Protein AF-A0A380YHI8-F1 (afdb_monomer_lite)

pLDDT: mean 91.52, std 6.57, range [63.59, 97.25]

Secondary structure (DSSP, 8-state):
---HHHHHHHHHHHHHHHHHHHTS-HHHHHH-B-TTS-BHHHHHHHHHHHHHHHHHHHHHHTT-S------SSTTHHHHHHHHTGGGS-HHHHHT-

Foldseek 3Di:
DDCCVVVVVVVVCLVVCLVVLVPDDLCQQQPDADPVRDGVQLVLLLVVVVVVVVVVVVVPVVPDPDDDDDDPPPDSPVVSVVVVSSPDDSNVSSVD

Structure (mmCIF, N/CA/C/O backbone):
data_AF-A0A380YHI8-F1
#
_entry.id   AF-A0A380YHI8-F1
#
loop_
_atom_site.group_PDB
_atom_site.id
_atom_site.type_symbol
_atom_site.label_atom_id
_atom_site.label_alt_id
_atom_site.label_comp_id
_atom_site.label_asym_id
_atom_site.label_entity_id
_atom_site.label_seq_id
_atom_site.pdbx_PDB_ins_code
_atom_site.Cartn_x
_atom_site.Cartn_y
_atom_site.Cartn_z
_atom_site.occupancy
_atom_site.B_iso_or_equiv
_atom_site.auth_seq_id
_atom_site.auth_comp_id
_atom_site.auth_asym_id
_atom_site.auth_atom_id
_atom_site.pdbx_PDB_model_num
ATOM 1 N N . MET A 1 1 ? 22.796 -10.681 -12.133 1.00 83.12 1 MET A N 1
ATOM 2 C CA . MET A 1 1 ? 22.676 -10.032 -10.811 1.00 83.12 1 MET A CA 1
ATOM 3 C C . MET A 1 1 ? 21.772 -10.916 -9.975 1.00 83.12 1 MET A C 1
ATOM 5 O O . MET A 1 1 ? 20.772 -11.371 -10.513 1.00 83.12 1 MET A O 1
ATOM 9 N N . ASP A 1 2 ? 22.158 -11.235 -8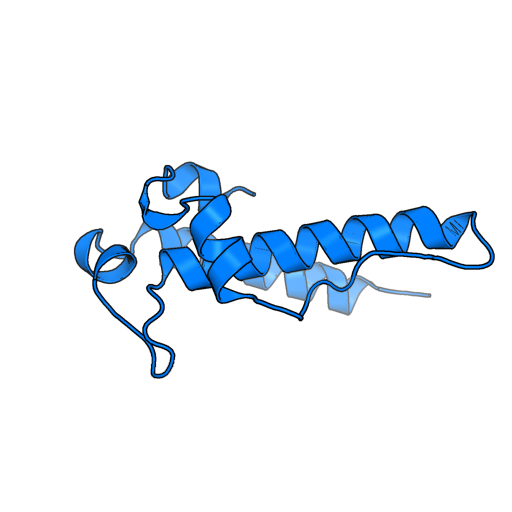.743 1.00 94.06 2 ASP A N 1
ATOM 10 C CA . ASP A 1 2 ? 21.338 -12.055 -7.846 1.00 94.06 2 ASP A CA 1
ATOM 11 C C . ASP A 1 2 ? 20.462 -11.145 -6.975 1.00 94.06 2 ASP A C 1
ATOM 13 O O . ASP A 1 2 ? 20.974 -10.250 -6.303 1.00 94.06 2 ASP A O 1
ATOM 17 N N . PHE A 1 3 ? 19.149 -11.366 -7.012 1.00 95.00 3 PHE A N 1
ATOM 18 C CA . PHE A 1 3 ? 18.157 -10.611 -6.242 1.00 95.00 3 PHE A CA 1
ATOM 19 C C . PHE A 1 3 ? 17.510 -11.436 -5.125 1.00 95.00 3 PHE A C 1
ATOM 21 O O . PHE A 1 3 ? 16.619 -10.932 -4.441 1.00 95.00 3 PHE A O 1
ATOM 28 N N . SER A 1 4 ? 17.971 -12.670 -4.898 1.00 96.88 4 SER A N 1
ATOM 29 C CA . SER A 1 4 ? 17.328 -13.633 -3.998 1.00 96.88 4 SER A CA 1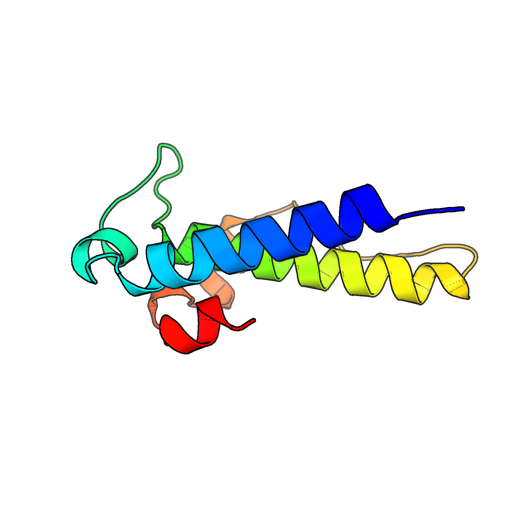
ATOM 30 C C . SER A 1 4 ? 17.154 -13.095 -2.576 1.00 96.88 4 SER A C 1
ATOM 32 O O . SER A 1 4 ? 16.121 -13.305 -1.951 1.00 96.88 4 SER A O 1
ATOM 34 N N . ASN A 1 5 ? 18.122 -12.327 -2.064 1.00 97.12 5 ASN A N 1
ATOM 35 C CA . ASN A 1 5 ? 18.015 -11.706 -0.738 1.00 97.12 5 ASN A CA 1
ATOM 36 C C . ASN A 1 5 ? 16.854 -10.704 -0.641 1.00 97.12 5 ASN A C 1
ATOM 38 O O . ASN A 1 5 ? 16.174 -10.647 0.383 1.00 97.12 5 ASN A O 1
ATOM 42 N N . VAL A 1 6 ? 16.618 -9.925 -1.700 1.00 95.25 6 VAL A N 1
ATOM 43 C CA . VAL A 1 6 ? 15.529 -8.941 -1.746 1.00 95.25 6 VAL A CA 1
ATOM 44 C C . VAL A 1 6 ? 14.191 -9.656 -1.904 1.00 95.25 6 VAL A C 1
ATOM 46 O O . VAL A 1 6 ? 13.274 -9.397 -1.128 1.00 95.25 6 VAL A O 1
ATOM 49 N N . THR A 1 7 ? 14.086 -10.596 -2.847 1.00 95.56 7 THR A N 1
ATOM 50 C CA . THR A 1 7 ? 12.834 -11.323 -3.108 1.00 95.56 7 THR A CA 1
ATOM 51 C C . THR A 1 7 ? 12.416 -12.179 -1.915 1.00 95.56 7 THR A C 1
ATOM 53 O O . THR A 1 7 ? 11.266 -12.109 -1.493 1.00 95.56 7 THR A O 1
ATOM 56 N N . ASN A 1 8 ? 13.349 -12.907 -1.294 1.00 97.00 8 ASN A N 1
ATOM 57 C CA . ASN A 1 8 ? 13.068 -13.700 -0.093 1.00 97.00 8 ASN A CA 1
ATOM 58 C C . ASN A 1 8 ? 12.721 -12.809 1.105 1.00 97.00 8 ASN A C 1
ATOM 60 O O . ASN A 1 8 ? 11.891 -13.175 1.936 1.00 97.00 8 ASN A O 1
ATOM 64 N N . GLY A 1 9 ? 13.336 -11.625 1.194 1.00 96.81 9 GLY A N 1
ATOM 65 C CA . GLY A 1 9 ? 12.982 -10.621 2.190 1.00 96.81 9 GLY A CA 1
ATOM 66 C C . GLY A 1 9 ? 11.528 -10.173 2.055 1.00 96.81 9 GLY A C 1
ATOM 67 O O . GLY A 1 9 ? 10.808 -10.180 3.050 1.00 96.81 9 GLY A O 1
ATOM 68 N N . ILE A 1 10 ? 11.096 -9.834 0.835 1.00 93.38 10 ILE A N 1
ATOM 69 C CA . ILE A 1 10 ? 9.715 -9.425 0.533 1.00 93.38 10 ILE A CA 1
ATOM 70 C C . ILE A 1 10 ? 8.731 -10.548 0.870 1.00 93.38 10 ILE A C 1
ATOM 72 O O . ILE A 1 10 ? 7.791 -10.299 1.620 1.00 93.38 10 ILE A O 1
ATOM 76 N N . LEU A 1 11 ? 8.980 -11.776 0.400 1.00 94.94 11 LEU A N 1
ATOM 77 C CA . LEU A 1 11 ? 8.117 -12.933 0.678 1.00 94.94 11 LEU A CA 1
ATOM 78 C C . LEU A 1 11 ? 7.934 -13.152 2.182 1.00 94.94 11 LEU A C 1
ATOM 80 O O . LEU A 1 11 ? 6.812 -13.220 2.668 1.00 94.94 11 LEU A O 1
ATOM 84 N N . ARG A 1 12 ? 9.029 -13.119 2.949 1.00 95.94 12 ARG A N 1
ATOM 85 C CA . ARG A 1 12 ? 8.963 -13.245 4.409 1.00 95.94 12 ARG A CA 1
ATOM 86 C C . ARG A 1 12 ? 8.119 -12.143 5.055 1.00 95.94 12 ARG A C 1
ATOM 88 O O . ARG A 1 12 ? 7.453 -12.401 6.057 1.00 95.94 12 ARG A O 1
ATOM 95 N N . TYR A 1 13 ? 8.184 -10.907 4.552 1.00 93.50 13 TYR A N 1
ATOM 96 C CA . TYR A 1 13 ? 7.355 -9.821 5.076 1.00 93.50 13 TYR A CA 1
ATOM 97 C C . TYR A 1 13 ? 5.876 -10.040 4.770 1.00 93.50 13 TYR A C 1
ATOM 99 O O . TYR A 1 13 ? 5.076 -9.830 5.677 1.00 93.50 13 TYR A O 1
ATOM 107 N N . ILE A 1 14 ? 5.536 -10.485 3.559 1.00 91.81 14 ILE A N 1
ATOM 108 C CA . ILE A 1 14 ? 4.159 -10.824 3.181 1.00 91.81 14 ILE A CA 1
ATOM 109 C C . ILE A 1 14 ? 3.624 -11.900 4.133 1.00 91.81 14 ILE A C 1
ATOM 111 O O . ILE A 1 14 ? 2.694 -11.615 4.885 1.00 91.81 14 ILE A O 1
ATOM 115 N N . ASP A 1 15 ? 4.317 -13.039 4.243 1.00 91.88 15 ASP A N 1
ATOM 116 C CA . ASP A 1 15 ? 3.920 -14.155 5.117 1.00 91.88 15 ASP A CA 1
ATOM 117 C C . ASP A 1 15 ? 3.735 -13.717 6.582 1.00 91.88 15 ASP A C 1
ATOM 119 O O . ASP A 1 15 ? 2.836 -14.162 7.294 1.00 91.88 15 ASP A O 1
ATOM 123 N N . THR A 1 16 ? 4.608 -12.827 7.065 1.00 94.31 16 THR A N 1
ATOM 124 C CA . THR A 1 16 ? 4.580 -12.368 8.461 1.00 94.31 16 THR A CA 1
ATOM 125 C C . THR A 1 16 ? 3.446 -11.383 8.737 1.00 94.31 16 THR A C 1
ATOM 127 O O . THR A 1 16 ? 2.952 -11.326 9.867 1.00 94.31 16 THR A O 1
ATOM 130 N N . TRP A 1 17 ? 3.106 -10.530 7.770 1.00 94.75 17 TRP A N 1
ATOM 131 C CA . TRP A 1 17 ? 2.178 -9.420 7.980 1.00 94.75 17 TRP A CA 1
ATOM 132 C C . TRP A 1 17 ? 0.755 -9.729 7.550 1.00 94.75 17 TRP A C 1
ATOM 134 O O . TRP A 1 17 ? -0.151 -9.178 8.168 1.00 94.75 17 TRP A O 1
ATOM 144 N N . GLU A 1 18 ? 0.546 -10.621 6.585 1.00 94.44 18 GLU A N 1
ATOM 145 C CA . GLU A 1 18 ? -0.782 -11.001 6.100 1.00 94.44 18 GLU A CA 1
ATOM 146 C C . GLU A 1 18 ? -1.694 -11.431 7.256 1.00 94.44 18 GLU A C 1
ATOM 148 O O . GLU A 1 18 ? -2.680 -10.756 7.553 1.00 94.44 18 GLU A O 1
ATOM 153 N N . GLN A 1 19 ? -1.303 -12.468 8.006 1.00 93.62 19 GLN A N 1
ATOM 154 C CA . GLN A 1 19 ? -2.105 -12.951 9.133 1.00 93.62 19 GLN A CA 1
ATOM 155 C C . GLN A 1 19 ? -2.278 -11.880 10.218 1.00 93.62 19 GLN A C 1
ATOM 157 O O . GLN A 1 19 ? -3.360 -11.719 10.775 1.00 93.62 19 GLN A O 1
ATOM 162 N N . LYS A 1 20 ? -1.235 -11.083 10.484 1.00 95.75 20 LYS A N 1
ATOM 163 C CA . LYS A 1 20 ? -1.321 -9.994 11.467 1.00 95.75 20 LYS A CA 1
ATOM 164 C C . LYS A 1 20 ? -2.352 -8.948 11.071 1.00 95.75 20 LYS A C 1
ATOM 166 O O . LYS A 1 20 ? -2.992 -8.404 11.960 1.00 95.75 20 LYS A O 1
ATOM 171 N N . LEU A 1 21 ? -2.472 -8.632 9.782 1.00 95.75 21 LEU A N 1
ATOM 172 C CA . LEU A 1 21 ? -3.441 -7.670 9.264 1.00 95.75 21 LEU A CA 1
ATOM 173 C C . LEU A 1 21 ? -4.860 -8.251 9.273 1.00 95.75 21 LEU A C 1
ATOM 175 O O . LEU A 1 21 ? -5.789 -7.522 9.624 1.00 95.75 21 LEU A O 1
ATOM 179 N N . ILE A 1 22 ? -5.015 -9.542 8.958 1.00 95.56 22 ILE A N 1
ATOM 180 C CA . ILE A 1 22 ? -6.290 -10.276 9.053 1.00 95.56 22 ILE A CA 1
ATOM 181 C C . ILE A 1 22 ? -6.813 -10.266 10.495 1.00 95.56 22 ILE A C 1
ATOM 183 O O . ILE A 1 22 ? -7.987 -9.987 10.730 1.00 95.56 22 ILE A O 1
ATOM 187 N N . ASP A 1 23 ? -5.934 -10.503 11.469 1.00 96.12 23 ASP A N 1
ATOM 188 C CA . ASP A 1 23 ? -6.304 -10.628 12.883 1.00 96.12 23 ASP A CA 1
ATOM 189 C C . ASP A 1 23 ? -6.598 -9.281 13.572 1.00 96.12 23 ASP A C 1
ATOM 191 O O . ASP A 1 23 ? -7.014 -9.249 14.737 1.00 96.12 23 ASP A O 1
ATOM 195 N N . LEU A 1 24 ? -6.375 -8.143 12.900 1.00 96.75 24 LEU A N 1
ATOM 196 C CA . LEU A 1 24 ? -6.656 -6.839 13.496 1.00 96.75 24 LEU A CA 1
ATOM 197 C C . LEU A 1 24 ? -8.169 -6.637 13.687 1.00 96.75 24 LEU A C 1
ATOM 199 O O . LEU A 1 24 ? -8.942 -6.797 12.742 1.00 96.75 24 LEU A O 1
ATOM 203 N N . PRO A 1 25 ? -8.618 -6.168 14.869 1.00 97.06 25 PRO A N 1
ATOM 204 C CA . PRO A 1 25 ? -10.027 -5.861 15.079 1.00 97.06 25 PRO A CA 1
ATOM 205 C C . PRO A 1 25 ? -10.536 -4.813 14.085 1.00 97.06 25 PRO A C 1
ATOM 207 O O . PRO A 1 25 ? -9.860 -3.808 13.845 1.00 97.06 25 PRO A O 1
ATOM 210 N N . VAL A 1 26 ? -11.771 -4.979 13.602 1.00 94.75 26 VAL A N 1
ATOM 211 C CA . VAL A 1 26 ? -12.418 -4.045 12.656 1.00 94.75 26 VAL A CA 1
ATOM 212 C C . VAL A 1 26 ? -12.359 -2.598 13.154 1.00 94.75 26 VAL A C 1
ATOM 214 O O . VAL A 1 26 ? -12.018 -1.680 12.409 1.00 94.75 26 VAL A O 1
ATOM 217 N N . ASP A 1 27 ? -12.614 -2.380 14.443 1.00 96.56 27 ASP A N 1
ATOM 218 C CA . ASP A 1 27 ? -12.526 -1.053 15.055 1.00 96.56 27 ASP A CA 1
ATOM 219 C C . ASP A 1 27 ? -11.104 -0.480 15.030 1.00 96.56 27 ASP A C 1
ATOM 221 O O . ASP A 1 27 ? -10.916 0.723 14.863 1.00 96.56 27 ASP A O 1
ATOM 225 N N . THR A 1 28 ? -10.086 -1.331 15.148 1.00 96.88 28 THR A N 1
ATOM 226 C CA . THR A 1 28 ? -8.687 -0.896 15.086 1.00 96.88 28 THR A CA 1
ATOM 227 C C . THR A 1 28 ? -8.337 -0.431 13.680 1.00 96.88 28 THR A C 1
ATOM 229 O O . THR A 1 28 ? -7.760 0.647 13.532 1.00 96.88 28 THR A O 1
ATOM 232 N N . ILE A 1 29 ? -8.723 -1.192 12.652 1.00 96.12 29 ILE A N 1
ATOM 233 C CA . ILE A 1 29 ? -8.390 -0.842 11.267 1.00 96.12 29 ILE A CA 1
ATOM 234 C C . ILE A 1 29 ? -9.186 0.362 10.753 1.00 96.12 29 ILE A C 1
ATOM 236 O O . ILE A 1 29 ? -8.658 1.142 9.962 1.00 96.12 29 ILE A O 1
ATOM 240 N N . THR A 1 30 ? -10.418 0.558 11.240 1.00 95.19 30 THR A N 1
ATOM 241 C CA . THR A 1 30 ? -11.316 1.623 10.765 1.00 95.19 30 THR A CA 1
ATOM 242 C C . THR A 1 30 ? -11.278 2.906 11.594 1.00 95.19 30 THR A C 1
ATOM 244 O O . THR A 1 30 ? -11.593 3.962 11.044 1.00 95.19 30 THR A O 1
ATOM 247 N N . LYS A 1 31 ? -10.904 2.864 12.885 1.00 95.88 31 LYS A N 1
ATOM 248 C CA . LYS A 1 31 ? -10.990 4.036 13.785 1.00 95.88 31 LYS A CA 1
ATOM 249 C C . LYS A 1 31 ? -9.644 4.567 14.264 1.00 95.88 31 LYS A C 1
ATOM 251 O O . LYS A 1 31 ? -9.544 5.766 14.515 1.00 95.88 31 LY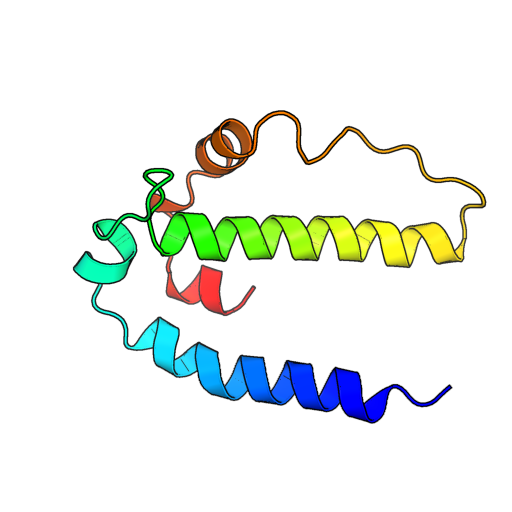S A O 1
ATOM 256 N N . LYS A 1 32 ? -8.617 3.724 14.436 1.00 97.25 32 LYS A N 1
ATOM 257 C CA . LYS A 1 32 ? -7.311 4.185 14.939 1.00 97.25 32 LYS A CA 1
ATOM 258 C C . LYS A 1 32 ? -6.645 5.075 13.896 1.00 97.25 32 LYS A C 1
ATOM 260 O O . LYS A 1 32 ? -6.561 4.683 12.738 1.00 97.25 32 LYS A O 1
ATOM 265 N N . ARG A 1 33 ? -6.139 6.242 14.310 1.00 96.56 33 ARG A N 1
ATOM 266 C CA . ARG A 1 33 ? -5.522 7.222 13.404 1.00 96.56 33 ARG A CA 1
ATOM 267 C C . ARG A 1 33 ? -4.073 7.529 13.755 1.00 96.56 33 ARG A C 1
ATOM 269 O O . ARG A 1 33 ? -3.691 7.505 14.925 1.00 96.56 33 ARG A O 1
ATOM 276 N N . ASN A 1 34 ? -3.268 7.818 12.735 1.00 95.44 34 ASN A N 1
ATOM 277 C CA . ASN A 1 34 ? -1.912 8.343 12.902 1.00 95.44 34 ASN A CA 1
ATOM 278 C C . ASN A 1 34 ? -1.915 9.884 13.067 1.00 95.44 34 ASN A C 1
ATOM 280 O O . ASN A 1 34 ? -2.966 10.523 13.084 1.00 95.44 34 ASN A O 1
ATOM 284 N N . LYS A 1 35 ? -0.727 10.504 13.149 1.00 96.75 35 LYS A N 1
ATOM 285 C CA . LYS A 1 35 ? -0.572 11.972 13.259 1.00 96.75 35 LYS A CA 1
ATOM 286 C C . LYS A 1 35 ? -1.073 12.756 12.035 1.00 96.75 35 LYS A C 1
ATOM 288 O O . LYS A 1 35 ? -1.299 13.951 12.146 1.00 96.75 35 LYS A O 1
ATOM 293 N N . GLN A 1 36 ? -1.236 12.090 10.893 1.00 92.94 36 GLN A N 1
ATOM 294 C CA . GLN A 1 36 ? -1.797 12.648 9.658 1.00 92.94 36 GLN A CA 1
ATOM 295 C C . GLN A 1 36 ? -3.302 12.363 9.538 1.00 92.94 36 GLN A C 1
ATOM 297 O O . GLN A 1 36 ? -3.871 12.513 8.466 1.00 92.94 36 GLN A O 1
ATOM 302 N N . ASN A 1 37 ? -3.951 11.920 10.621 1.00 93.88 37 ASN A N 1
ATOM 303 C CA . ASN A 1 37 ? -5.377 11.607 10.665 1.00 93.88 37 ASN A CA 1
ATOM 304 C C . ASN A 1 37 ? -5.820 10.440 9.750 1.00 93.88 37 ASN A C 1
ATOM 306 O O . ASN A 1 37 ? -7.004 10.324 9.440 1.00 93.88 37 ASN A O 1
ATOM 310 N N . ARG A 1 38 ? -4.912 9.535 9.362 1.00 94.12 38 ARG A N 1
ATOM 311 C CA . ARG A 1 38 ? -5.213 8.381 8.490 1.00 94.12 38 ARG A CA 1
ATOM 312 C C . ARG A 1 38 ? -5.464 7.106 9.282 1.00 94.12 38 ARG A C 1
ATOM 314 O O . ARG A 1 38 ? -4.756 6.854 10.261 1.00 94.12 38 ARG A O 1
ATOM 321 N N . THR A 1 39 ? -6.448 6.318 8.854 1.00 96.00 39 THR A N 1
ATOM 322 C CA . THR A 1 39 ? -6.741 4.988 9.412 1.00 96.00 39 THR A CA 1
ATOM 323 C C . THR A 1 39 ? -5.734 3.943 8.931 1.00 96.00 39 THR A C 1
ATOM 325 O O . THR A 1 39 ? -4.970 4.196 8.001 1.00 96.00 39 THR A O 1
ATOM 328 N N . ILE A 1 40 ? -5.707 2.760 9.556 1.00 95.88 40 ILE A N 1
ATOM 329 C CA . ILE A 1 40 ? -4.818 1.674 9.105 1.00 95.88 40 ILE A CA 1
ATOM 330 C C . ILE A 1 40 ? -5.200 1.221 7.694 1.00 95.88 40 ILE A C 1
ATOM 332 O O . ILE A 1 40 ? -4.291 1.015 6.895 1.00 95.88 40 ILE A O 1
ATOM 336 N N . LYS A 1 41 ? -6.504 1.143 7.376 1.00 95.19 41 LYS A N 1
ATOM 337 C CA . LYS A 1 41 ? -6.969 0.852 6.009 1.00 95.19 41 LYS A CA 1
ATOM 338 C C . LYS A 1 41 ? -6.373 1.848 5.018 1.00 95.19 41 LYS A C 1
ATOM 340 O O . LYS A 1 41 ? -5.539 1.482 4.206 1.00 95.19 41 LYS A O 1
ATOM 345 N N . GLN A 1 42 ? -6.630 3.140 5.234 1.00 94.44 42 GLN A N 1
ATOM 346 C CA . GLN A 1 42 ? -6.110 4.213 4.378 1.00 94.44 42 GLN A CA 1
ATOM 347 C C . GLN A 1 42 ? -4.582 4.188 4.210 1.00 94.44 42 GLN A C 1
ATOM 349 O O . GLN A 1 42 ? -4.076 4.579 3.163 1.00 94.44 42 GLN A O 1
ATOM 354 N N . ILE A 1 43 ? -3.831 3.762 5.231 1.00 94.25 43 ILE A N 1
ATOM 355 C CA . ILE A 1 43 ? -2.374 3.624 5.133 1.00 94.25 43 ILE A CA 1
ATOM 356 C C . ILE A 1 43 ? -1.993 2.429 4.256 1.00 94.25 43 ILE A C 1
ATOM 358 O O . ILE A 1 43 ? -1.142 2.598 3.386 1.00 94.25 43 ILE A O 1
ATOM 362 N N . LEU A 1 44 ? -2.576 1.247 4.484 1.00 94.31 44 LEU A N 1
ATOM 363 C CA . LEU A 1 44 ? -2.248 0.053 3.702 1.00 94.31 44 LEU A CA 1
ATOM 364 C C . LEU A 1 44 ? -2.632 0.241 2.234 1.00 94.31 44 LEU A C 1
ATOM 366 O O . LEU A 1 44 ? -1.808 0.003 1.359 1.00 94.31 44 LEU A O 1
ATOM 370 N N . ASP A 1 45 ? -3.828 0.751 1.970 1.00 91.94 45 ASP A N 1
ATOM 371 C CA . ASP A 1 45 ? -4.291 0.961 0.603 1.00 91.94 45 ASP A CA 1
ATOM 372 C C . ASP A 1 45 ? -3.432 2.002 -0.145 1.00 91.94 45 ASP A C 1
ATOM 374 O O . ASP A 1 45 ? -3.066 1.813 -1.303 1.00 91.94 45 ASP A O 1
ATOM 378 N N . HIS A 1 46 ? -2.970 3.056 0.537 1.00 91.62 46 HIS A N 1
ATOM 379 C CA . HIS A 1 46 ? -2.022 4.004 -0.059 1.00 91.62 46 HIS A CA 1
ATOM 380 C C . HIS A 1 46 ? -0.646 3.374 -0.375 1.00 91.62 46 HIS A C 1
ATOM 382 O O . HIS A 1 46 ? 0.067 3.819 -1.284 1.00 91.62 46 HIS A O 1
ATOM 388 N N . LEU A 1 47 ? -0.241 2.327 0.355 1.00 92.06 47 LEU A N 1
ATOM 389 C CA . LEU A 1 47 ? 0.953 1.548 0.012 1.00 92.06 47 LEU A CA 1
ATOM 390 C C . LEU A 1 47 ? 0.719 0.691 -1.239 1.00 92.06 47 LEU A C 1
ATOM 392 O O . LEU A 1 47 ? 1.622 0.623 -2.076 1.00 92.06 47 LEU A O 1
ATOM 396 N N . VAL A 1 48 ? -0.476 0.113 -1.401 1.00 91.50 48 VAL A N 1
ATOM 397 C CA . VAL A 1 48 ? -0.875 -0.625 -2.614 1.00 91.50 48 VAL A CA 1
ATOM 398 C C . VAL A 1 48 ? -0.827 0.295 -3.837 1.00 91.50 48 VAL A C 1
ATOM 400 O O . VAL A 1 48 ? -0.157 -0.033 -4.819 1.00 91.50 48 VAL A O 1
ATOM 403 N N . ASP A 1 49 ? -1.405 1.499 -3.753 1.00 90.38 49 ASP A N 1
ATOM 404 C CA . ASP A 1 49 ? -1.333 2.505 -4.826 1.00 90.38 49 ASP A CA 1
ATOM 405 C C . ASP A 1 49 ? 0.119 2.826 -5.217 1.00 90.38 49 ASP A C 1
ATOM 407 O O . ASP A 1 49 ? 0.468 2.928 -6.401 1.00 90.38 49 ASP A O 1
ATOM 411 N N . SER A 1 50 ? 0.994 2.952 -4.215 1.00 90.62 50 SER A N 1
ATOM 412 C CA . SER A 1 50 ? 2.409 3.277 -4.413 1.00 90.62 50 SER A CA 1
ATOM 413 C C . SER A 1 50 ? 3.150 2.132 -5.108 1.00 90.62 50 SER A C 1
ATOM 415 O O . SER A 1 50 ? 3.959 2.365 -6.013 1.00 90.62 50 SER A O 1
ATOM 417 N N . ALA A 1 51 ? 2.866 0.889 -4.711 1.00 91.88 51 ALA A N 1
ATOM 418 C CA . ALA A 1 51 ? 3.427 -0.307 -5.325 1.00 91.88 51 ALA A CA 1
ATOM 419 C C . ALA A 1 51 ? 2.956 -0.465 -6.779 1.00 91.88 51 ALA A C 1
ATOM 421 O O . ALA A 1 51 ? 3.789 -0.667 -7.666 1.00 91.88 51 ALA A O 1
ATOM 422 N N . ALA A 1 52 ? 1.660 -0.282 -7.048 1.00 91.62 52 ALA A N 1
ATOM 423 C CA . ALA A 1 52 ? 1.080 -0.373 -8.387 1.00 91.62 52 ALA A CA 1
ATOM 424 C C . ALA A 1 52 ? 1.664 0.678 -9.350 1.00 91.62 52 ALA A C 1
ATOM 426 O O . ALA A 1 52 ? 2.068 0.348 -10.472 1.00 91.62 52 ALA A O 1
ATOM 427 N N . ASN A 1 53 ? 1.796 1.931 -8.898 1.00 91.12 53 ASN A N 1
ATOM 428 C CA . ASN A 1 53 ? 2.428 2.997 -9.681 1.00 91.12 53 ASN A CA 1
ATOM 429 C C . ASN A 1 53 ? 3.895 2.677 -10.003 1.00 91.12 53 ASN A C 1
ATOM 431 O O . ASN A 1 53 ? 4.342 2.835 -11.144 1.00 91.12 53 ASN A O 1
ATOM 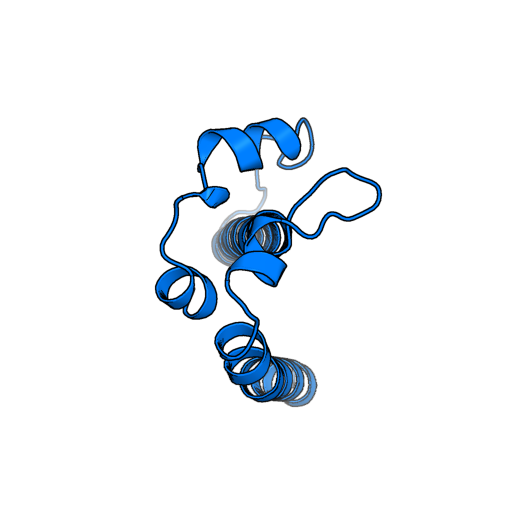435 N N . ASN A 1 54 ? 4.654 2.188 -9.020 1.00 91.06 54 ASN A N 1
ATOM 436 C CA . ASN A 1 54 ? 6.054 1.826 -9.228 1.00 91.06 54 ASN A CA 1
ATOM 437 C C . ASN A 1 54 ? 6.217 0.600 -10.132 1.00 91.06 54 ASN A C 1
ATOM 439 O O . ASN A 1 54 ? 7.122 0.586 -10.965 1.00 91.06 54 ASN A O 1
ATOM 443 N N . HIS A 1 55 ? 5.325 -0.386 -10.041 1.00 93.19 55 HIS A N 1
ATOM 444 C CA . HIS A 1 55 ? 5.333 -1.544 -10.930 1.00 93.19 55 HIS A CA 1
ATOM 445 C C . HIS A 1 55 ? 5.202 -1.118 -12.400 1.00 93.19 55 HIS A C 1
ATOM 447 O O . HIS A 1 55 ? 6.026 -1.496 -13.236 1.00 93.19 55 HIS A O 1
ATOM 453 N N . GLN A 1 56 ? 4.234 -0.246 -12.711 1.00 92.94 56 GLN A N 1
ATOM 454 C CA . GLN A 1 56 ? 4.055 0.291 -14.064 1.00 92.94 56 GLN A CA 1
ATOM 455 C C . GLN A 1 56 ? 5.286 1.067 -14.551 1.00 92.94 56 GLN A C 1
ATOM 457 O O . GLN A 1 56 ? 5.689 0.907 -15.704 1.00 92.94 56 GLN A O 1
ATOM 462 N N . ARG A 1 57 ? 5.915 1.875 -13.683 1.00 92.38 57 ARG A N 1
ATOM 463 C CA . ARG A 1 57 ? 7.159 2.598 -14.008 1.00 92.38 57 ARG A CA 1
ATOM 464 C C . ARG A 1 57 ? 8.289 1.637 -14.376 1.00 92.38 57 ARG A C 1
ATOM 466 O O . ARG A 1 57 ? 8.908 1.811 -15.422 1.00 92.38 57 ARG A O 1
ATOM 473 N N . VAL A 1 58 ? 8.529 0.611 -13.558 1.00 93.31 58 VAL A N 1
ATOM 474 C CA . VAL A 1 58 ? 9.608 -0.369 -13.772 1.00 93.31 58 VAL A CA 1
ATOM 475 C C . VAL A 1 58 ? 9.424 -1.131 -15.083 1.00 93.31 58 VAL A C 1
ATOM 477 O O . VAL A 1 58 ? 10.378 -1.248 -15.851 1.00 93.31 58 VAL A O 1
ATOM 480 N N . VAL A 1 59 ? 8.208 -1.614 -15.361 1.00 95.12 59 VAL A N 1
ATOM 481 C CA . VAL A 1 59 ? 7.901 -2.368 -16.588 1.00 95.12 59 VAL A CA 1
ATOM 482 C C . VAL A 1 59 ? 8.041 -1.483 -17.825 1.00 95.12 59 VAL A C 1
ATOM 484 O O . VAL A 1 59 ? 8.659 -1.888 -18.805 1.00 95.12 59 VAL A O 1
ATOM 487 N N . ARG A 1 60 ? 7.506 -0.257 -17.793 1.00 95.31 60 ARG A N 1
ATOM 488 C CA . ARG A 1 60 ? 7.558 0.654 -18.947 1.00 95.31 60 ARG A CA 1
ATOM 489 C C . ARG A 1 60 ? 8.971 1.164 -19.226 1.00 95.31 60 ARG A C 1
ATOM 491 O O . ARG A 1 60 ? 9.313 1.337 -20.391 1.00 95.31 60 ARG A O 1
ATOM 498 N N . LEU A 1 61 ? 9.817 1.325 -18.207 1.00 94.75 61 LEU A N 1
ATOM 499 C CA . LEU A 1 61 ? 11.238 1.659 -18.396 1.00 94.75 61 LEU A CA 1
ATOM 500 C C . LEU A 1 61 ? 12.028 0.592 -19.150 1.00 94.75 61 LEU A C 1
ATOM 502 O O . LEU A 1 61 ? 13.085 0.906 -19.680 1.00 94.75 61 LEU A O 1
ATOM 506 N N . GLN A 1 62 ? 11.542 -0.651 -19.223 1.00 95.62 62 GLN A N 1
ATOM 507 C CA . GLN A 1 62 ? 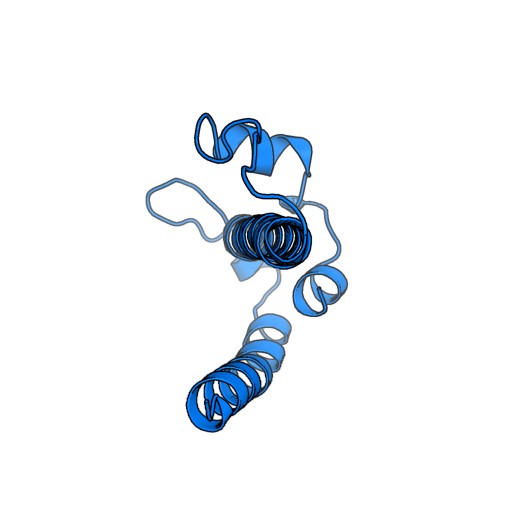12.257 -1.702 -19.954 1.00 95.62 62 GLN A CA 1
ATOM 508 C C . GLN A 1 62 ? 12.316 -1.440 -21.465 1.00 95.62 62 GLN A C 1
ATOM 510 O O . GLN A 1 62 ? 13.159 -2.017 -22.143 1.00 95.62 62 GLN A O 1
ATOM 515 N N . TYR A 1 63 ? 11.414 -0.611 -22.002 1.00 95.19 63 TYR A N 1
ATOM 516 C CA . TYR A 1 63 ? 11.295 -0.374 -23.444 1.00 95.19 63 TYR A CA 1
ATOM 517 C C . TYR A 1 63 ? 11.028 1.090 -23.823 1.00 95.19 63 TYR A C 1
ATOM 519 O O . TYR A 1 63 ? 10.793 1.377 -24.994 1.00 95.19 63 TYR A O 1
ATOM 527 N N . ASN A 1 64 ? 11.053 2.017 -22.860 1.00 95.88 64 ASN A N 1
ATOM 528 C CA . ASN A 1 64 ? 10.966 3.453 -23.119 1.00 95.88 64 ASN A CA 1
ATOM 529 C C . ASN A 1 64 ? 12.220 4.147 -22.590 1.00 95.88 64 ASN A C 1
ATOM 531 O O . ASN A 1 64 ? 12.542 4.015 -21.410 1.00 95.88 64 ASN A O 1
ATOM 535 N N . ASP A 1 65 ? 12.855 4.965 -23.429 1.00 92.50 65 ASP A N 1
ATOM 536 C CA . ASP A 1 65 ? 14.042 5.749 -23.052 1.00 92.50 65 ASP A CA 1
ATOM 537 C C . ASP A 1 65 ? 13.733 6.827 -22.003 1.00 92.50 65 ASP A C 1
ATOM 539 O O . ASP A 1 65 ? 14.603 7.262 -21.248 1.00 92.50 65 ASP A O 1
ATOM 543 N N . LYS A 1 66 ? 12.476 7.279 -21.956 1.00 92.38 66 LYS A N 1
ATOM 544 C CA . LYS A 1 66 ? 11.986 8.266 -20.999 1.00 92.38 66 LYS A CA 1
ATOM 545 C C . LYS A 1 66 ? 10.539 7.968 -20.637 1.00 92.38 66 LYS A C 1
ATOM 547 O O . LYS A 1 66 ? 9.724 7.647 -21.496 1.00 92.38 66 LYS A O 1
ATOM 552 N N . LEU A 1 67 ? 10.221 8.143 -19.360 1.00 89.81 67 LEU A N 1
ATOM 553 C CA . LEU A 1 67 ? 8.853 8.147 -18.868 1.00 89.81 67 LEU A CA 1
ATOM 554 C C . LEU A 1 67 ? 8.371 9.576 -18.644 1.00 89.81 67 LEU A C 1
ATOM 556 O O . LEU A 1 67 ? 9.113 10.405 -18.114 1.00 89.81 67 LEU A O 1
ATOM 560 N N . ASP A 1 68 ? 7.111 9.816 -18.978 1.00 88.12 68 ASP A N 1
ATOM 561 C CA . ASP A 1 68 ? 6.368 10.995 -18.557 1.00 88.12 68 ASP A CA 1
ATOM 562 C C . ASP A 1 68 ? 5.100 10.516 -17.844 1.00 88.12 68 ASP A C 1
ATOM 564 O O . ASP A 1 68 ? 4.280 9.801 -18.424 1.00 88.12 68 ASP A O 1
ATOM 568 N N . PHE A 1 69 ? 4.995 10.823 -16.554 1.00 82.00 69 PHE A N 1
ATOM 569 C CA . PHE A 1 69 ? 3.861 10.454 -15.713 1.00 82.00 69 PHE A CA 1
ATOM 570 C C . PHE A 1 69 ? 3.347 11.700 -14.999 1.00 82.00 69 PHE A C 1
ATOM 572 O O . PHE A 1 69 ? 4.164 12.520 -14.573 1.00 82.00 69 PHE A O 1
ATOM 579 N N . PRO A 1 70 ? 2.023 11.813 -14.783 1.00 78.31 70 PRO A N 1
ATOM 580 C CA . PRO A 1 70 ? 1.514 12.776 -13.822 1.00 78.31 70 PRO A CA 1
ATOM 581 C C . PRO A 1 70 ? 2.139 12.501 -12.450 1.00 78.31 70 PRO A C 1
ATOM 583 O O . PRO A 1 70 ? 2.452 11.356 -12.100 1.00 78.31 70 PRO A O 1
ATOM 586 N N . ASP A 1 71 ? 2.353 13.567 -11.686 1.00 70.69 71 ASP A N 1
ATOM 587 C CA . ASP A 1 71 ? 2.899 13.449 -10.343 1.00 70.69 71 ASP A CA 1
ATOM 588 C C . ASP A 1 71 ? 1.958 12.612 -9.455 1.00 70.69 71 ASP A C 1
ATOM 590 O O . ASP A 1 71 ? 0.735 12.732 -9.513 1.00 70.69 71 ASP A O 1
ATOM 594 N N . TYR A 1 72 ? 2.556 11.742 -8.645 1.00 65.88 72 TYR A N 1
ATOM 595 C CA . TYR A 1 72 ? 1.874 10.859 -7.702 1.00 65.88 72 TYR A CA 1
ATOM 596 C C . TYR A 1 72 ? 1.803 11.476 -6.290 1.00 65.88 72 TYR A C 1
ATOM 598 O O . TYR A 1 72 ? 1.096 10.961 -5.435 1.00 65.88 72 TYR A O 1
ATOM 606 N N . GLN A 1 73 ? 2.513 12.583 -6.022 1.00 64.19 73 GLN A N 1
ATOM 607 C CA . GLN A 1 73 ? 2.622 13.169 -4.678 1.00 64.19 73 GLN A CA 1
ATOM 608 C C . GLN A 1 73 ? 1.767 14.410 -4.410 1.00 64.19 73 GLN A C 1
ATOM 610 O O . GLN A 1 73 ? 1.689 14.811 -3.249 1.00 64.19 73 GLN A O 1
ATOM 615 N N . GLN A 1 74 ? 1.147 15.035 -5.417 1.00 63.59 74 GLN A N 1
ATOM 616 C CA . GLN A 1 74 ? 0.556 16.370 -5.220 1.00 63.59 74 GLN A CA 1
ATOM 617 C C . GLN A 1 74 ? -0.537 16.405 -4.149 1.00 63.59 74 GLN A C 1
ATOM 619 O O . GLN A 1 74 ? -0.629 17.396 -3.428 1.00 63.59 74 GLN A O 1
ATOM 624 N N . ASP A 1 75 ? -1.318 15.329 -4.010 1.00 80.31 75 ASP A N 1
ATOM 625 C CA . ASP A 1 75 ? -2.328 15.224 -2.960 1.00 80.31 75 ASP A CA 1
ATOM 626 C C . ASP A 1 75 ? -2.650 13.757 -2.621 1.00 80.31 75 ASP A C 1
ATOM 628 O O . ASP A 1 75 ? -3.539 13.121 -3.193 1.00 80.31 75 ASP A O 1
ATOM 632 N N . ASN A 1 76 ? -1.901 13.205 -1.665 1.00 84.69 76 ASN A N 1
ATOM 633 C CA . ASN A 1 76 ? -2.151 11.859 -1.146 1.00 84.69 76 ASN A CA 1
ATOM 634 C C . ASN A 1 76 ? -3.536 11.734 -0.490 1.00 84.69 76 ASN A C 1
ATOM 636 O O . ASN A 1 76 ? -4.096 10.640 -0.466 1.00 84.69 76 ASN A O 1
ATOM 640 N N . ASP A 1 77 ? -4.077 12.820 0.066 1.00 88.00 77 ASP A N 1
ATOM 641 C CA . ASP A 1 77 ? -5.383 12.783 0.723 1.00 88.00 77 ASP A CA 1
ATOM 642 C C . ASP A 1 77 ? -6.505 12.726 -0.325 1.00 88.00 77 ASP A C 1
ATOM 644 O O . ASP A 1 77 ? -7.470 11.987 -0.133 1.00 88.00 77 ASP A O 1
ATOM 648 N N . LEU A 1 78 ? -6.338 13.396 -1.472 1.00 88.50 78 LEU A N 1
ATOM 649 C CA . LEU A 1 78 ? -7.231 13.258 -2.625 1.00 88.50 78 LEU A CA 1
ATOM 650 C C . LEU A 1 78 ? -7.247 11.827 -3.172 1.00 88.50 78 LEU A C 1
ATOM 652 O O . LEU A 1 78 ? -8.324 11.293 -3.417 1.00 88.50 78 LEU A O 1
ATOM 656 N N . TRP A 1 79 ? -6.087 11.184 -3.341 1.00 87.81 79 TRP A N 1
ATOM 657 C CA . TRP A 1 79 ? -6.027 9.789 -3.805 1.00 87.81 79 TRP A CA 1
ATOM 658 C C . TRP A 1 79 ? -6.751 8.839 -2.850 1.00 87.81 79 TRP A C 1
ATOM 660 O O . TRP A 1 79 ? -7.603 8.060 -3.277 1.00 87.81 79 TRP A O 1
ATOM 670 N N . ILE A 1 80 ? -6.471 8.966 -1.550 1.00 89.69 80 ILE A N 1
ATOM 671 C CA . ILE A 1 80 ? -7.144 8.185 -0.507 1.00 89.69 80 ILE A CA 1
ATOM 672 C C . ILE A 1 80 ? -8.662 8.422 -0.536 1.00 89.69 80 ILE A C 1
ATOM 674 O O . ILE A 1 80 ? -9.431 7.480 -0.341 1.00 89.69 80 ILE A O 1
ATOM 678 N N . ALA A 1 81 ? -9.103 9.661 -0.772 1.00 89.62 81 ALA A N 1
ATOM 679 C CA . ALA A 1 81 ? -10.520 10.002 -0.852 1.00 89.62 81 ALA A CA 1
ATOM 680 C C . ALA A 1 81 ? -11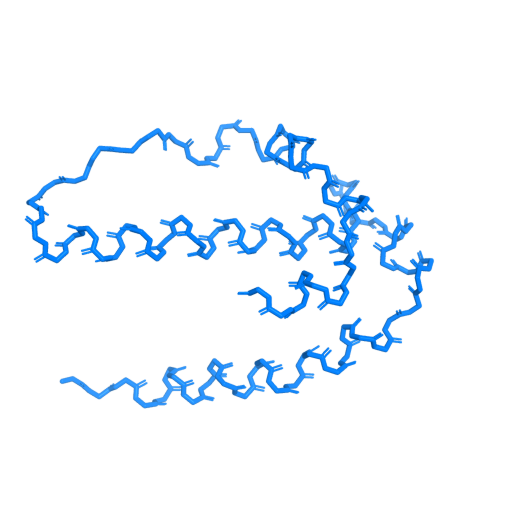.197 9.439 -2.112 1.00 89.62 81 ALA A C 1
ATOM 682 O O . ALA A 1 81 ? -12.305 8.920 -2.016 1.00 89.62 81 ALA A O 1
ATOM 683 N N . LEU A 1 82 ? -10.545 9.517 -3.276 1.00 90.94 82 LEU A N 1
ATOM 684 C CA . LEU A 1 82 ? -11.093 9.051 -4.557 1.00 90.94 82 LEU A CA 1
ATOM 685 C C . LEU A 1 82 ? -11.309 7.538 -4.597 1.00 90.94 82 LEU A C 1
ATOM 687 O O . LEU A 1 82 ? -12.272 7.077 -5.202 1.00 90.94 82 LEU A O 1
ATOM 691 N N . GLN A 1 83 ? -10.414 6.779 -3.972 1.00 88.50 83 GLN A N 1
ATOM 692 C CA . GLN A 1 83 ? -10.491 5.320 -3.941 1.00 88.50 83 GLN A CA 1
ATOM 693 C C . GLN A 1 83 ? -11.477 4.786 -2.890 1.00 88.50 83 GLN A C 1
ATOM 695 O O . GLN A 1 83 ? -11.865 3.624 -2.944 1.00 88.50 83 GLN A O 1
ATOM 700 N N . ASP A 1 84 ? -11.882 5.623 -1.926 1.00 89.81 84 ASP A N 1
ATOM 701 C CA . ASP A 1 84 ? -12.826 5.282 -0.851 1.00 89.81 84 ASP A CA 1
ATOM 702 C C . ASP A 1 84 ? -12.493 3.976 -0.097 1.00 89.81 84 ASP A C 1
ATOM 704 O O . ASP A 1 84 ? -13.340 3.182 0.319 1.00 89.81 84 ASP A O 1
ATOM 708 N N . TYR A 1 85 ? -11.202 3.768 0.135 1.00 82.75 85 TYR A N 1
ATOM 709 C CA . TYR A 1 85 ? -10.664 2.566 0.762 1.00 82.75 85 TYR A CA 1
ATOM 710 C C . TYR A 1 85 ? -11.199 2.272 2.168 1.00 82.75 85 TYR A C 1
ATOM 712 O O . TYR A 1 85 ? -11.237 1.127 2.628 1.00 82.75 85 TYR A O 1
ATOM 720 N N . GLN A 1 86 ? -11.684 3.301 2.865 1.00 87.56 86 GLN A N 1
ATOM 721 C CA . GLN A 1 86 ? -12.344 3.122 4.153 1.00 87.56 86 GLN A CA 1
ATOM 722 C C . GLN A 1 86 ? -13.522 2.135 4.046 1.00 87.56 86 GLN A C 1
ATOM 724 O O . GLN A 1 86 ? -13.734 1.351 4.978 1.00 87.56 86 GLN A O 1
ATOM 729 N N . ASN A 1 87 ? -14.208 2.106 2.901 1.00 91.19 87 ASN A N 1
ATOM 730 C CA . ASN A 1 87 ? -15.365 1.257 2.630 1.00 91.19 87 ASN A CA 1
ATOM 731 C C . ASN A 1 87 ? -15.035 -0.022 1.834 1.00 91.19 87 ASN A C 1
ATOM 733 O O . ASN A 1 87 ? -15.918 -0.857 1.655 1.00 91.19 87 ASN A O 1
ATOM 737 N N . ALA A 1 88 ? -13.781 -0.223 1.409 1.00 90.75 88 ALA A N 1
ATOM 738 C CA . ALA A 1 88 ? -13.348 -1.435 0.706 1.00 90.75 88 ALA A CA 1
ATOM 739 C C . ALA A 1 88 ? -13.390 -2.692 1.601 1.00 90.75 88 ALA A C 1
ATOM 741 O O . ALA A 1 88 ? -13.322 -2.596 2.830 1.00 90.75 88 ALA A O 1
ATOM 742 N N . ASP A 1 89 ? -13.467 -3.888 1.016 1.00 93.50 89 ASP A N 1
ATOM 743 C CA . ASP A 1 89 ? -13.328 -5.132 1.784 1.00 93.50 89 ASP A CA 1
ATOM 744 C C . ASP A 1 89 ? -11.872 -5.308 2.235 1.00 93.50 89 ASP A C 1
ATOM 746 O O . ASP A 1 89 ? -10.949 -5.340 1.423 1.00 93.50 89 ASP A O 1
ATOM 750 N N . TRP A 1 90 ? -11.668 -5.433 3.547 1.00 94.62 90 TRP A N 1
ATOM 751 C CA . TRP A 1 90 ? -10.334 -5.535 4.133 1.00 94.62 90 TRP A CA 1
ATOM 752 C C . TRP A 1 90 ? -9.578 -6.794 3.704 1.00 94.62 90 TRP A C 1
ATOM 754 O O . TRP A 1 90 ? -8.373 -6.734 3.472 1.00 94.62 90 TRP A O 1
ATOM 764 N N . ASN A 1 91 ? -10.278 -7.919 3.563 1.00 93.38 91 ASN A N 1
ATOM 765 C CA . ASN A 1 91 ? -9.651 -9.169 3.149 1.00 93.38 91 ASN A CA 1
ATOM 766 C C . ASN A 1 91 ? -9.233 -9.111 1.682 1.00 93.38 91 ASN A C 1
ATOM 768 O O . ASN A 1 91 ? -8.242 -9.733 1.322 1.00 93.38 91 ASN A O 1
ATOM 772 N N . ILE A 1 92 ? -9.947 -8.349 0.848 1.00 91.94 92 ILE A N 1
ATOM 773 C CA . ILE A 1 92 ? -9.521 -8.105 -0.533 1.00 91.94 92 ILE A CA 1
ATOM 774 C C . ILE A 1 92 ? -8.272 -7.222 -0.541 1.00 91.94 92 ILE A C 1
ATOM 776 O O . ILE A 1 92 ? -7.293 -7.599 -1.174 1.00 91.94 92 ILE A O 1
ATOM 780 N N . THR A 1 93 ? -8.265 -6.107 0.201 1.00 91.81 93 THR A N 1
ATOM 781 C CA . THR A 1 93 ? -7.107 -5.196 0.284 1.00 91.81 93 THR A CA 1
ATOM 782 C C . THR A 1 93 ? -5.815 -5.918 0.679 1.00 91.81 93 THR A C 1
ATOM 784 O O . THR A 1 93 ? -4.771 -5.649 0.099 1.00 91.81 93 THR A O 1
ATOM 787 N N . ILE A 1 94 ? -5.861 -6.830 1.657 1.00 93.31 94 ILE A N 1
ATOM 788 C CA . ILE A 1 94 ? -4.666 -7.556 2.124 1.00 93.31 94 ILE A CA 1
ATOM 789 C C . ILE A 1 94 ? -4.052 -8.443 1.026 1.00 93.31 94 ILE A C 1
ATOM 791 O O . ILE A 1 94 ? -2.856 -8.717 1.069 1.00 93.31 94 ILE A O 1
ATOM 795 N N . GLN A 1 95 ? -4.859 -8.894 0.064 1.00 90.06 95 GLN A N 1
ATOM 796 C CA . GLN A 1 95 ? -4.448 -9.818 -0.998 1.00 90.06 95 GLN A CA 1
ATOM 797 C C . GLN A 1 95 ? -3.986 -9.114 -2.286 1.00 90.06 95 GLN A C 1
ATOM 799 O O . GLN A 1 95 ? -3.622 -9.802 -3.242 1.00 90.06 95 GLN A O 1
ATOM 804 N N . LEU A 1 96 ? -4.045 -7.777 -2.340 1.00 83.88 96 LEU A N 1
ATOM 805 C CA . LEU A 1 96 ? -3.580 -6.965 -3.475 1.00 83.88 96 LEU A CA 1
ATOM 806 C C . LEU A 1 96 ? -2.063 -6.746 -3.434 1.00 83.88 96 LEU A C 1
ATOM 808 O O . LEU A 1 96 ? -1.443 -6.855 -4.518 1.00 83.88 96 LEU A O 1
#

Organism: NCBI:txid28111

Sequence (96 aa):
MDFSNVTNGILRYIDTWEQKLIDLPVDTITKKRNKQNRTIKQILDHLVDSAANNHQRVVRLQYNDKLDFPDYQQDNDLWIALQDYQNADWNITIQL

InterPro domains:
  IPR034660 DinB/YfiT-like putative metalloenzymes [G3DSA:1.20.120.450] (3-96)
  IPR034660 DinB/YfiT-like putative metalloenzymes [SSF109854] (12-94)

Radius of gyration: 15.83 Å; chains: 1; bounding box: 38×30×38 Å